Protein AF-A9BBZ0-F1 (afdb_monomer_lite)

Radius of gyration: 14.66 Å; chains: 1; bounding box: 43×33×37 Å

Sequence (119 aa):
MYIHQLSLTNQIIRSALKRFDSKTVTSSVLLLVNGDEDKADQLAEWFRKVAESCKRGEHMTSDIAMMRMWQIGNADIKGIDEDGEPIFVLTYSGSEIVKEVPKDKVFHALLLDKEAKSA

Secondary structure (DSSP, 8-state):
--HHHHHHHHHHHHHHHHTT-HHHHHHHHHHHTTT-HHHHHHHHHHHHHHHHHHHHT----HHHHHHHHHHHTSEEEEEE-SSS-EEEEE-HHHHHHHHHS-TTTHHHHHHS--SSS--

pLDDT: mean 87.78, std 12.14, range [34.5, 96.19]

Organism: Prochlorococcus marinus (strain MIT 9211) (NCBI:txid93059)

Structure (mmCIF, N/CA/C/O backbone):
data_AF-A9BBZ0-F1
#
_entry.id   AF-A9BBZ0-F1
#
loop_
_atom_site.group_PDB
_atom_site.id
_atom_site.type_symbol
_atom_site.label_atom_id
_atom_site.label_alt_id
_atom_site.label_comp_id
_atom_site.label_asym_id
_atom_site.label_entity_id
_atom_site.label_seq_id
_atom_site.pdbx_PDB_ins_code
_atom_site.Cartn_x
_atom_site.Cartn_y
_atom_site.Cartn_z
_atom_site.occupancy
_atom_site.B_iso_or_equiv
_atom_site.auth_seq_id
_atom_site.auth_comp_id
_atom_site.auth_asym_id
_atom_site.auth_atom_id
_atom_site.pdbx_PDB_model_num
ATOM 1 N N . MET A 1 1 ? -8.385 12.620 -3.418 1.00 59.25 1 MET A N 1
ATOM 2 C CA . MET A 1 1 ? -7.054 12.888 -2.829 1.00 59.25 1 MET A CA 1
ATOM 3 C C . MET A 1 1 ? -6.069 13.245 -3.939 1.00 59.25 1 MET A C 1
ATOM 5 O O . MET A 1 1 ? -6.029 12.534 -4.937 1.00 59.25 1 MET A O 1
ATOM 9 N N . TYR A 1 2 ? -5.325 14.349 -3.812 1.00 76.88 2 TYR A N 1
ATOM 10 C CA . TYR A 1 2 ? -4.279 14.720 -4.780 1.00 76.88 2 TYR A CA 1
ATOM 11 C C . TYR A 1 2 ? -3.084 13.751 -4.688 1.00 76.88 2 TYR A C 1
ATOM 13 O O . TYR A 1 2 ? -2.792 13.261 -3.600 1.00 76.88 2 TYR A O 1
ATOM 21 N N . ILE A 1 3 ? -2.363 13.497 -5.790 1.00 75.25 3 ILE A N 1
ATOM 22 C CA . ILE A 1 3 ? -1.230 12.538 -5.836 1.00 75.25 3 ILE A CA 1
ATOM 23 C C . ILE A 1 3 ? -0.175 12.831 -4.750 1.00 75.25 3 ILE A C 1
ATOM 25 O O . ILE A 1 3 ? 0.326 11.913 -4.107 1.00 75.25 3 ILE A O 1
ATOM 29 N N . HIS A 1 4 ? 0.112 14.105 -4.468 1.00 79.62 4 HIS A N 1
ATOM 30 C CA . HIS A 1 4 ? 1.036 14.480 -3.390 1.00 79.62 4 HIS A CA 1
ATOM 31 C C . HIS A 1 4 ? 0.519 14.126 -1.989 1.00 79.62 4 HIS A C 1
ATOM 33 O O . HIS A 1 4 ? 1.291 13.663 -1.154 1.00 79.62 4 HIS A O 1
ATOM 39 N N . GLN A 1 5 ? -0.780 14.304 -1.733 1.00 86.44 5 GLN A N 1
ATOM 40 C CA . GLN A 1 5 ? -1.391 13.908 -0.460 1.00 86.44 5 GLN A CA 1
ATOM 41 C C . GLN A 1 5 ? -1.399 12.386 -0.309 1.00 86.44 5 GLN A C 1
ATOM 43 O O . GLN A 1 5 ? -1.073 11.887 0.759 1.00 86.44 5 GLN A O 1
ATOM 48 N N . LEU A 1 6 ? -1.692 11.656 -1.390 1.00 91.38 6 LEU A N 1
ATOM 49 C CA . LEU A 1 6 ? -1.634 10.195 -1.425 1.00 91.38 6 LEU A CA 1
ATOM 50 C C . LEU A 1 6 ? -0.251 9.680 -1.014 1.00 91.38 6 LEU A C 1
ATOM 52 O O . LEU A 1 6 ? -0.147 8.823 -0.134 1.00 91.38 6 LEU A O 1
ATOM 56 N N . SER A 1 7 ? 0.800 10.223 -1.629 1.00 91.56 7 SER A N 1
ATOM 57 C CA . SER A 1 7 ? 2.164 9.769 -1.366 1.00 91.56 7 SER A CA 1
ATOM 58 C C . SER A 1 7 ? 2.623 10.110 0.049 1.00 91.56 7 SER A C 1
ATOM 60 O O . SER A 1 7 ? 3.232 9.278 0.725 1.00 91.56 7 SER A O 1
ATOM 62 N N . LEU A 1 8 ? 2.242 11.292 0.548 1.00 93.75 8 LEU A N 1
ATOM 63 C CA . LEU A 1 8 ? 2.505 11.688 1.929 1.00 93.75 8 LEU A CA 1
ATOM 64 C C . LEU A 1 8 ? 1.794 10.763 2.928 1.00 93.75 8 LEU A C 1
ATOM 66 O O . LEU A 1 8 ? 2.434 10.269 3.853 1.00 93.75 8 LEU A O 1
ATOM 70 N N . THR A 1 9 ? 0.504 10.476 2.730 1.00 94.62 9 THR A N 1
ATOM 71 C CA . THR A 1 9 ? -0.264 9.568 3.598 1.00 94.62 9 THR A CA 1
ATOM 72 C C . THR A 1 9 ? 0.364 8.176 3.628 1.00 94.62 9 THR A C 1
ATOM 74 O O . THR A 1 9 ? 0.617 7.632 4.702 1.00 94.62 9 THR A O 1
ATOM 77 N N . ASN A 1 10 ? 0.719 7.621 2.466 1.00 95.62 10 ASN A N 1
ATOM 78 C CA . ASN A 1 10 ? 1.416 6.338 2.384 1.00 95.62 10 ASN A CA 1
ATOM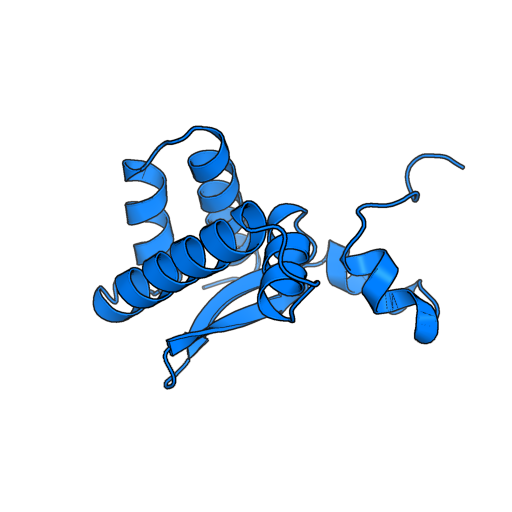 79 C C . ASN A 1 10 ? 2.775 6.372 3.102 1.00 95.62 10 ASN A C 1
ATOM 81 O O . ASN A 1 10 ? 3.115 5.444 3.836 1.00 95.62 10 ASN A O 1
ATOM 85 N N . GLN A 1 11 ? 3.548 7.452 2.956 1.00 94.81 11 GLN A N 1
ATOM 86 C CA . GLN A 1 11 ? 4.821 7.618 3.660 1.00 94.81 11 GLN A CA 1
ATOM 87 C C . GLN A 1 11 ? 4.647 7.667 5.183 1.00 94.81 11 GLN A C 1
ATOM 89 O O . GLN A 1 11 ? 5.465 7.084 5.906 1.00 94.81 11 GLN A O 1
ATOM 94 N N . ILE A 1 12 ? 3.597 8.331 5.670 1.00 95.88 12 ILE A N 1
ATOM 95 C CA . ILE A 1 12 ? 3.258 8.378 7.094 1.00 95.88 12 ILE A CA 1
ATOM 96 C C . ILE A 1 12 ? 2.932 6.969 7.593 1.00 95.88 12 ILE A C 1
ATOM 98 O O . ILE A 1 12 ? 3.541 6.537 8.571 1.00 95.88 12 ILE A O 1
ATOM 102 N N . ILE A 1 13 ? 2.076 6.220 6.885 1.00 94.69 13 ILE A N 1
ATOM 103 C CA . ILE A 1 13 ? 1.732 4.832 7.240 1.00 94.69 13 ILE A CA 1
ATOM 104 C C . ILE A 1 13 ? 3.001 3.973 7.315 1.00 94.69 13 ILE A C 1
ATOM 106 O O . ILE A 1 13 ? 3.258 3.335 8.336 1.00 94.69 13 ILE A O 1
ATOM 110 N N . ARG A 1 14 ? 3.853 4.008 6.280 1.00 93.75 14 ARG A N 1
ATOM 111 C CA . ARG A 1 14 ? 5.132 3.270 6.254 1.00 93.75 14 ARG A CA 1
ATOM 112 C C . ARG A 1 14 ? 6.025 3.616 7.443 1.00 93.75 14 ARG A C 1
ATOM 114 O O . ARG A 1 14 ? 6.630 2.732 8.048 1.00 93.75 14 ARG A O 1
ATOM 121 N N . SER A 1 15 ? 6.136 4.901 7.767 1.00 94.50 15 SER A N 1
ATOM 122 C CA . SER A 1 15 ? 6.984 5.375 8.864 1.00 94.50 15 SER A CA 1
ATOM 123 C C . SER A 1 15 ? 6.429 4.968 10.228 1.00 94.50 15 SER A C 1
ATOM 125 O O . SER A 1 15 ? 7.201 4.579 11.103 1.00 94.50 15 SER A O 1
ATOM 127 N N . ALA A 1 16 ? 5.107 5.016 10.397 1.00 93.44 16 ALA A N 1
ATOM 128 C CA . ALA A 1 16 ? 4.423 4.608 11.617 1.00 93.44 16 ALA A CA 1
ATOM 129 C C . ALA A 1 16 ? 4.543 3.095 11.855 1.00 93.44 16 ALA A C 1
ATOM 131 O O . ALA A 1 16 ? 4.895 2.685 12.960 1.00 93.44 16 ALA A O 1
ATOM 132 N N . LEU A 1 17 ? 4.385 2.272 10.810 1.00 89.38 17 LEU A N 1
ATOM 133 C CA . LEU A 1 17 ? 4.608 0.822 10.888 1.00 89.38 17 LEU A CA 1
ATOM 134 C C . LEU A 1 17 ? 6.032 0.481 11.345 1.00 89.38 17 LEU A C 1
ATOM 136 O O . LEU A 1 17 ? 6.204 -0.340 12.241 1.00 89.38 17 LEU A O 1
ATOM 140 N N . LYS A 1 18 ? 7.059 1.154 10.801 1.00 88.88 18 LYS A N 1
ATOM 141 C CA . LYS A 1 18 ? 8.464 0.965 11.226 1.00 88.88 18 LYS A CA 1
ATOM 142 C C . LYS A 1 18 ? 8.705 1.320 12.698 1.00 88.88 18 LYS A C 1
ATOM 144 O O . LYS A 1 18 ? 9.653 0.820 13.294 1.00 88.88 18 LYS A O 1
ATOM 149 N N . ARG A 1 19 ? 7.886 2.210 13.263 1.00 93.12 19 ARG A N 1
ATOM 150 C CA . ARG A 1 19 ? 7.973 2.679 14.654 1.00 93.12 19 ARG A CA 1
ATOM 151 C C . ARG A 1 19 ? 7.013 1.953 15.596 1.00 93.12 19 ARG A C 1
ATOM 153 O O . ARG A 1 19 ? 6.979 2.300 16.770 1.00 93.12 19 ARG A O 1
ATOM 160 N N . PHE A 1 20 ? 6.245 0.981 15.097 1.00 89.50 20 PHE A N 1
ATOM 161 C CA . PHE A 1 20 ? 5.169 0.321 15.842 1.00 89.50 20 PHE A CA 1
ATOM 162 C C . PHE A 1 20 ? 4.136 1.311 16.424 1.00 89.50 20 PHE A C 1
ATOM 164 O O . PHE A 1 20 ? 3.543 1.064 17.471 1.00 89.50 20 PHE A O 1
ATOM 171 N N . ASP A 1 21 ? 3.905 2.438 15.741 1.00 94.19 21 ASP A N 1
ATOM 172 C CA . ASP A 1 21 ? 2.934 3.461 16.145 1.00 94.19 21 ASP A CA 1
ATOM 173 C C . ASP A 1 21 ? 1.544 3.129 15.588 1.00 94.19 21 ASP A C 1
ATOM 175 O O . ASP A 1 21 ? 1.148 3.584 14.511 1.00 94.19 21 ASP A O 1
ATOM 179 N N . SER A 1 22 ? 0.800 2.309 16.330 1.00 90.38 22 SER A N 1
ATOM 180 C CA . SER A 1 22 ? -0.532 1.846 15.931 1.00 90.38 22 SER A CA 1
ATOM 181 C C . SER A 1 22 ? -1.534 2.986 15.751 1.00 90.38 22 SER A C 1
ATOM 183 O O . SER A 1 22 ? -2.337 2.945 14.823 1.00 90.38 22 SER A O 1
ATOM 185 N N . LYS A 1 23 ? -1.464 4.037 16.579 1.00 95.12 23 LYS A N 1
ATOM 186 C CA . LYS A 1 23 ? -2.402 5.164 16.518 1.00 95.12 23 LYS A CA 1
ATOM 187 C C . LYS A 1 23 ? -2.261 5.931 15.207 1.00 95.12 23 LYS A C 1
ATOM 189 O O . LYS A 1 23 ? -3.269 6.236 14.570 1.00 95.12 23 LYS A O 1
ATOM 194 N N . THR A 1 24 ? -1.026 6.230 14.802 1.00 95.31 24 THR A N 1
ATOM 195 C CA . THR A 1 24 ? -0.761 6.929 13.538 1.00 95.31 24 THR A CA 1
ATOM 196 C C . THR A 1 24 ? -1.087 6.050 12.332 1.00 95.31 24 THR A C 1
ATOM 198 O O . THR A 1 24 ? -1.575 6.565 11.326 1.00 95.31 24 THR A O 1
ATOM 201 N N . VAL A 1 25 ? -0.873 4.731 12.425 1.00 92.50 25 VAL A N 1
ATOM 202 C CA . VAL A 1 25 ? -1.306 3.787 11.381 1.00 92.50 25 VAL A CA 1
ATOM 203 C C . VAL A 1 25 ? -2.821 3.846 11.208 1.00 92.50 25 VAL A C 1
ATOM 205 O O . VAL A 1 25 ? -3.273 4.126 10.103 1.00 92.50 25 VAL A O 1
ATOM 208 N N . THR A 1 26 ? -3.599 3.656 12.277 1.00 93.25 26 THR A N 1
ATOM 209 C CA . THR A 1 26 ? -5.068 3.653 12.207 1.00 93.25 26 THR A CA 1
ATOM 210 C C . THR A 1 26 ? -5.614 4.964 11.648 1.00 93.25 26 THR A C 1
ATOM 212 O O . THR A 1 26 ? -6.420 4.945 10.720 1.00 93.25 26 THR A O 1
ATOM 215 N N . SER A 1 27 ? -5.147 6.113 12.149 1.00 95.00 27 SER A N 1
ATOM 216 C CA . SER A 1 27 ? -5.636 7.413 11.673 1.00 95.00 27 SER A CA 1
ATOM 217 C C . SER A 1 27 ? -5.276 7.679 10.209 1.00 95.00 27 SER A C 1
ATOM 219 O O . SER A 1 27 ? -6.099 8.193 9.455 1.00 95.00 27 SER A O 1
ATOM 221 N N . SER A 1 28 ? -4.072 7.297 9.779 1.00 94.31 28 SER A N 1
ATOM 222 C CA . SER A 1 28 ? -3.622 7.514 8.399 1.00 94.31 28 SER A CA 1
ATOM 223 C C . SER A 1 28 ? -4.273 6.542 7.415 1.00 94.31 28 SER A C 1
ATOM 225 O O . SER A 1 28 ? -4.560 6.930 6.286 1.00 94.31 28 SER A O 1
ATOM 227 N N . VAL A 1 29 ? -4.542 5.303 7.837 1.00 94.25 29 VAL A N 1
ATOM 228 C CA . VAL A 1 29 ? -5.297 4.320 7.049 1.00 94.25 29 VAL A CA 1
ATOM 229 C C . VAL A 1 29 ? -6.733 4.794 6.844 1.00 94.25 29 VAL A C 1
ATOM 231 O O . VAL A 1 29 ? -7.180 4.810 5.703 1.00 94.25 29 VAL A O 1
ATOM 234 N N . LEU A 1 30 ? -7.417 5.272 7.890 1.00 94.81 30 LEU A N 1
ATOM 235 C CA . LEU A 1 30 ? -8.761 5.847 7.748 1.00 94.81 30 LEU A CA 1
ATOM 236 C C . LEU A 1 30 ? -8.775 7.009 6.751 1.00 94.81 30 LEU A C 1
ATOM 238 O O . LEU A 1 30 ? -9.635 7.059 5.878 1.00 94.81 30 LEU A O 1
ATOM 242 N N . LEU A 1 31 ? -7.795 7.916 6.815 1.00 92.88 31 LEU A N 1
ATOM 243 C CA . LEU A 1 31 ? -7.671 8.997 5.829 1.00 92.88 31 LEU A CA 1
ATOM 244 C C . LEU A 1 31 ? -7.466 8.468 4.404 1.00 92.88 31 LEU A C 1
ATOM 246 O O . LEU A 1 31 ? -8.049 9.008 3.464 1.00 92.88 31 LEU A O 1
ATOM 250 N N . LEU A 1 32 ? -6.661 7.415 4.240 1.00 93.44 32 LEU A N 1
ATOM 251 C CA . LEU A 1 32 ? -6.394 6.792 2.945 1.00 93.44 32 LEU A CA 1
ATOM 252 C C . LEU A 1 32 ? -7.670 6.238 2.296 1.00 93.44 32 LEU A C 1
ATOM 254 O O . LEU A 1 32 ? -7.849 6.380 1.087 1.00 93.44 32 LEU A O 1
ATOM 258 N N . VAL A 1 33 ? -8.568 5.663 3.098 1.00 93.00 33 VAL A N 1
ATOM 259 C CA . VAL A 1 33 ? -9.856 5.111 2.646 1.00 93.00 33 VAL A CA 1
ATOM 260 C C . VAL A 1 33 ? -11.029 6.087 2.822 1.00 93.00 33 VAL A C 1
ATOM 262 O O . VAL A 1 33 ? -12.185 5.688 2.767 1.00 93.00 33 VAL A O 1
ATOM 265 N N . ASN A 1 34 ? -10.755 7.388 2.970 1.00 92.25 34 ASN A N 1
ATOM 266 C CA . ASN A 1 34 ? -11.754 8.462 3.103 1.00 92.25 34 ASN A CA 1
ATOM 267 C C . ASN A 1 34 ? -12.734 8.302 4.285 1.00 92.25 34 ASN A C 1
ATOM 269 O O . ASN A 1 34 ? -13.881 8.735 4.200 1.00 92.25 34 ASN A O 1
ATOM 273 N N . GLY A 1 35 ? -12.278 7.720 5.392 1.00 92.81 35 GLY A N 1
ATOM 274 C CA . GLY A 1 35 ? -13.059 7.533 6.617 1.00 92.81 35 GLY A CA 1
ATOM 275 C C . GLY A 1 35 ? -13.963 6.301 6.616 1.00 92.81 35 GLY A C 1
ATOM 276 O O . GLY A 1 35 ? -14.733 6.136 7.553 1.00 92.81 35 GLY A O 1
ATOM 277 N N . ASP A 1 36 ? -13.875 5.452 5.593 1.00 94.94 36 ASP A N 1
ATOM 278 C CA . ASP A 1 36 ? -14.582 4.173 5.525 1.00 94.94 36 ASP A CA 1
ATOM 279 C C . ASP A 1 36 ? -13.930 3.154 6.480 1.00 94.94 36 ASP A C 1
ATOM 281 O O . ASP A 1 36 ? -12.817 2.679 6.240 1.00 94.94 36 ASP A O 1
ATOM 285 N N . GLU A 1 37 ? -14.595 2.868 7.601 1.00 95.06 37 GLU A N 1
ATOM 286 C CA . GLU A 1 37 ? -14.075 1.970 8.640 1.00 95.06 37 GLU A CA 1
ATOM 287 C C . GLU A 1 37 ? -13.961 0.519 8.148 1.00 95.06 37 GLU A C 1
ATOM 289 O O . GLU A 1 37 ? -12.951 -0.133 8.419 1.00 95.06 37 GLU A O 1
ATOM 294 N N . ASP A 1 38 ? -14.915 0.046 7.340 1.00 95.25 38 ASP A N 1
ATOM 295 C CA . ASP A 1 38 ? -14.903 -1.318 6.801 1.00 95.25 38 ASP A CA 1
ATOM 296 C C . ASP A 1 38 ? -13.698 -1.520 5.872 1.00 95.25 38 ASP A C 1
ATOM 298 O O . ASP A 1 38 ? -12.959 -2.504 5.982 1.00 95.25 38 ASP A O 1
ATOM 302 N N . LYS A 1 39 ? -1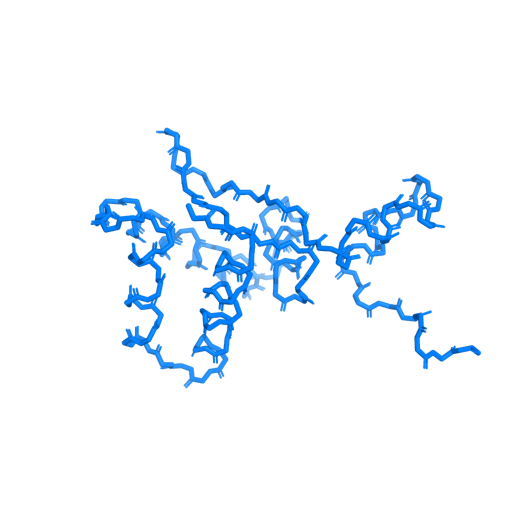3.426 -0.549 4.991 1.00 95.50 39 LYS A N 1
ATOM 303 C CA . LYS A 1 39 ? -12.238 -0.586 4.121 1.00 95.50 39 LYS A CA 1
ATOM 304 C C . LYS A 1 39 ? -10.934 -0.446 4.897 1.00 95.50 39 LYS A C 1
ATOM 306 O O . LYS A 1 39 ? -9.916 -1.015 4.496 1.00 95.50 39 LYS A O 1
ATOM 311 N N . ALA A 1 40 ? -10.931 0.312 5.991 1.00 94.50 40 ALA A N 1
ATOM 312 C CA . ALA A 1 40 ? -9.761 0.427 6.856 1.00 94.50 40 ALA A CA 1
ATOM 313 C C . ALA A 1 40 ? -9.432 -0.921 7.512 1.00 94.50 40 ALA A C 1
ATOM 315 O O . ALA A 1 40 ? -8.265 -1.326 7.526 1.00 94.50 40 ALA A O 1
ATOM 316 N N . ASP A 1 41 ? -10.452 -1.635 7.986 1.00 93.94 41 ASP A N 1
ATOM 317 C CA . ASP A 1 41 ? -10.312 -2.967 8.568 1.00 93.94 41 ASP A CA 1
ATOM 318 C C . ASP A 1 41 ? -9.869 -4.006 7.533 1.00 93.94 41 ASP A C 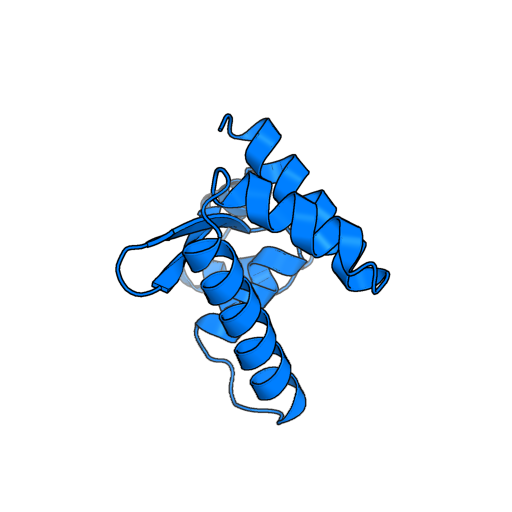1
ATOM 320 O O . ASP A 1 41 ? -8.963 -4.797 7.814 1.00 93.94 41 ASP A O 1
ATOM 324 N N . GLN A 1 42 ? -10.417 -3.960 6.314 1.00 95.12 42 GLN A N 1
ATOM 325 C CA . GLN A 1 42 ? -9.971 -4.801 5.196 1.00 95.12 42 GLN A CA 1
ATOM 326 C C . GLN A 1 42 ? -8.491 -4.575 4.867 1.00 95.12 42 GLN A C 1
ATOM 328 O O . GLN A 1 42 ? -7.719 -5.532 4.765 1.00 95.12 42 GLN A O 1
ATOM 333 N N . LEU A 1 43 ? -8.059 -3.313 4.769 1.00 93.88 43 LEU A N 1
ATOM 334 C CA . LEU A 1 43 ? -6.657 -2.993 4.511 1.00 93.88 43 LEU A CA 1
ATOM 335 C C . LEU A 1 43 ? -5.747 -3.453 5.661 1.00 93.88 43 LEU A C 1
ATOM 337 O O . LEU A 1 43 ? -4.656 -3.978 5.427 1.00 93.88 43 LEU A O 1
ATOM 341 N N . ALA A 1 44 ? -6.186 -3.282 6.910 1.00 91.62 44 ALA A N 1
ATOM 342 C CA . ALA A 1 44 ? -5.451 -3.752 8.079 1.00 91.62 44 ALA A CA 1
ATOM 343 C C . ALA A 1 44 ? -5.319 -5.283 8.099 1.00 91.62 44 ALA A C 1
ATOM 345 O O . ALA A 1 44 ? -4.260 -5.803 8.459 1.00 91.62 44 ALA A O 1
ATOM 346 N N . GLU A 1 45 ? -6.363 -6.006 7.698 1.00 92.62 45 GLU A N 1
ATOM 347 C CA . GLU A 1 45 ? -6.337 -7.461 7.559 1.00 92.62 45 GLU A CA 1
ATOM 348 C C . GLU A 1 45 ? -5.386 -7.905 6.442 1.00 92.62 45 GLU A C 1
ATOM 350 O O . GLU A 1 45 ? -4.581 -8.814 6.653 1.00 92.62 45 GLU A O 1
ATOM 355 N N . TRP A 1 46 ? -5.388 -7.225 5.292 1.00 92.38 46 TRP A N 1
ATOM 356 C CA . TRP A 1 46 ? -4.413 -7.482 4.230 1.00 92.38 46 TRP A CA 1
ATOM 357 C C . TRP A 1 46 ? -2.972 -7.300 4.733 1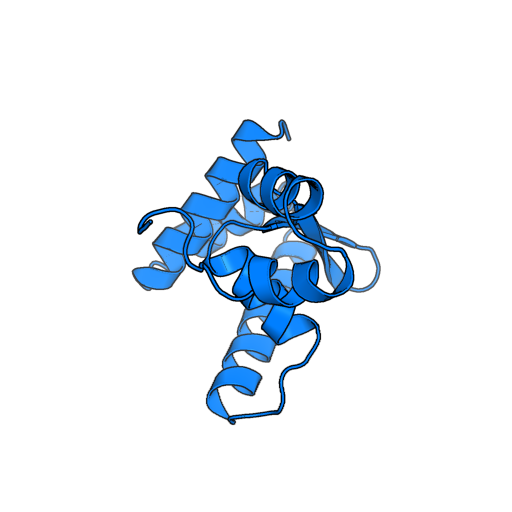.00 92.38 46 TRP A C 1
ATOM 359 O O . TRP A 1 46 ? -2.146 -8.199 4.567 1.00 92.38 46 TRP A O 1
ATOM 369 N N . PHE A 1 47 ? -2.671 -6.210 5.457 1.00 90.19 47 PHE A N 1
ATOM 370 C CA . PHE A 1 47 ? -1.347 -6.008 6.063 1.00 90.19 47 PHE A CA 1
ATOM 371 C C . PHE A 1 47 ? -0.927 -7.178 6.969 1.00 90.19 47 PHE A C 1
ATOM 373 O O . PHE A 1 47 ? 0.227 -7.613 6.909 1.00 90.19 47 PHE A O 1
ATOM 380 N N . ARG A 1 48 ? -1.846 -7.700 7.796 1.00 89.50 48 ARG A N 1
ATOM 381 C CA . ARG A 1 48 ? -1.582 -8.842 8.691 1.00 89.50 48 ARG A CA 1
ATOM 382 C C . ARG A 1 48 ? -1.301 -10.120 7.909 1.00 89.50 48 ARG A C 1
ATOM 384 O O . ARG A 1 48 ? -0.294 -10.771 8.186 1.00 89.50 48 ARG A O 1
ATOM 391 N N . LYS A 1 49 ? -2.142 -10.444 6.922 1.00 90.50 49 LYS A N 1
ATOM 392 C CA . LYS A 1 49 ? -1.989 -11.637 6.075 1.00 90.50 49 LYS A CA 1
ATOM 393 C C . LYS A 1 49 ? -0.636 -11.647 5.371 1.00 90.50 49 LYS A C 1
ATOM 395 O O . LYS A 1 49 ? 0.105 -12.620 5.478 1.00 90.50 49 LYS A O 1
ATOM 400 N N . VAL A 1 50 ? -0.262 -10.535 4.737 1.00 90.69 50 VAL A N 1
ATOM 401 C CA . VAL A 1 50 ? 1.028 -10.439 4.041 1.00 90.69 50 VAL A CA 1
ATOM 402 C C . VAL A 1 50 ? 2.206 -10.521 5.014 1.00 90.69 50 VAL A C 1
ATOM 404 O O . VAL A 1 50 ? 3.193 -11.200 4.730 1.00 90.69 50 VAL A O 1
ATOM 407 N N . ALA A 1 51 ? 2.119 -9.874 6.182 1.00 86.44 51 ALA A N 1
ATOM 408 C CA . ALA A 1 51 ? 3.157 -9.977 7.208 1.00 86.44 51 ALA A CA 1
ATOM 409 C C . ALA A 1 51 ? 3.339 -11.421 7.706 1.00 86.44 51 ALA A C 1
ATOM 411 O O . ALA A 1 51 ? 4.467 -11.858 7.953 1.00 86.44 51 ALA A O 1
ATOM 412 N N . GLU A 1 52 ? 2.247 -12.174 7.825 1.00 88.62 52 GLU A N 1
ATOM 413 C CA . GLU A 1 52 ? 2.284 -13.578 8.205 1.00 88.62 52 GLU A CA 1
ATOM 414 C C . GLU A 1 52 ? 2.905 -14.464 7.115 1.00 88.62 52 GLU A C 1
ATOM 416 O O . GLU A 1 52 ? 3.806 -15.246 7.431 1.00 88.62 52 GLU A O 1
ATOM 421 N N . SER A 1 53 ? 2.518 -14.297 5.846 1.00 88.88 53 SER A N 1
ATOM 422 C CA . SER A 1 53 ? 3.148 -14.998 4.715 1.00 88.88 53 SER A CA 1
ATOM 423 C C . SER A 1 53 ? 4.657 -14.741 4.650 1.00 88.88 53 SER A C 1
ATOM 425 O O . SER A 1 53 ? 5.447 -15.679 4.515 1.00 88.88 53 SER A O 1
ATOM 427 N N . CYS A 1 54 ? 5.085 -13.489 4.856 1.00 83.44 54 CYS A N 1
ATOM 428 C CA . CYS A 1 54 ? 6.503 -13.136 4.960 1.00 83.44 54 CYS A CA 1
ATOM 429 C C . CYS A 1 54 ? 7.205 -13.877 6.110 1.00 83.44 54 CYS A C 1
ATOM 431 O O . CYS A 1 54 ? 8.306 -14.396 5.931 1.00 83.44 54 CYS A O 1
ATOM 433 N N . LYS A 1 55 ? 6.579 -13.953 7.293 1.00 85.50 55 LYS A N 1
ATOM 434 C CA . LYS A 1 55 ? 7.143 -14.643 8.467 1.00 85.50 55 LYS A CA 1
ATOM 435 C C . LYS A 1 55 ? 7.286 -16.151 8.245 1.00 85.50 55 LYS A C 1
ATOM 437 O O . LYS A 1 55 ? 8.237 -16.747 8.746 1.00 85.50 55 LYS A O 1
ATOM 442 N N . ARG A 1 56 ? 6.350 -16.766 7.521 1.00 88.00 56 ARG A N 1
ATOM 443 C CA . ARG A 1 56 ? 6.363 -18.201 7.202 1.00 88.00 56 ARG A CA 1
ATOM 444 C C . ARG A 1 56 ? 7.393 -18.574 6.131 1.00 88.00 56 ARG A C 1
ATOM 446 O O . ARG A 1 56 ? 7.652 -19.759 5.947 1.00 88.00 56 ARG A O 1
ATOM 453 N N . GLY A 1 57 ? 7.996 -17.591 5.459 1.00 79.56 57 GLY A N 1
ATOM 454 C CA . GLY A 1 57 ? 8.961 -17.833 4.386 1.00 79.56 57 GLY A CA 1
ATOM 455 C C . GLY A 1 57 ? 8.315 -18.420 3.131 1.00 79.56 57 GLY A C 1
ATOM 456 O O . GLY A 1 57 ? 8.947 -19.210 2.433 1.00 79.56 57 GLY A O 1
ATOM 457 N N . GLU A 1 58 ? 7.052 -18.073 2.866 1.00 83.44 58 GLU A N 1
ATOM 458 C CA . GLU A 1 58 ? 6.347 -18.495 1.654 1.00 83.44 58 GLU A CA 1
ATOM 459 C C . 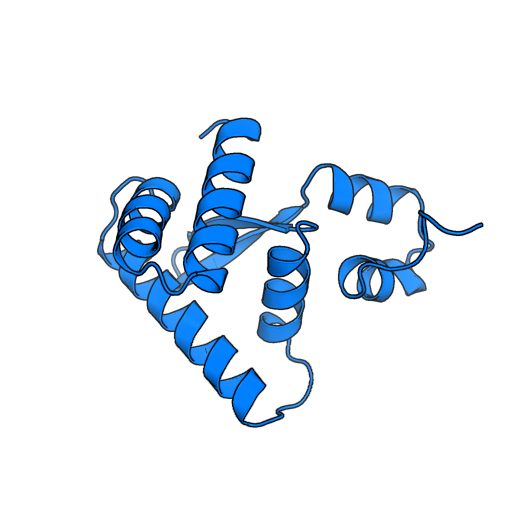GLU A 1 58 ? 7.042 -17.953 0.389 1.00 83.44 58 GLU A C 1
ATOM 461 O O . GLU A 1 58 ? 7.763 -16.950 0.421 1.00 83.44 58 GLU A O 1
ATOM 466 N N . HIS A 1 59 ? 6.839 -18.628 -0.748 1.00 84.75 59 HIS A N 1
ATOM 467 C CA . HIS A 1 59 ? 7.329 -18.143 -2.040 1.00 84.75 59 HIS A CA 1
ATOM 468 C C . HIS A 1 59 ? 6.771 -16.747 -2.354 1.00 84.75 59 HIS A C 1
ATOM 470 O O . HIS A 1 59 ? 5.679 -16.393 -1.919 1.00 84.75 59 HIS A O 1
ATOM 476 N N . MET A 1 60 ? 7.514 -15.963 -3.144 1.00 83.06 60 MET A N 1
ATOM 477 C CA . MET A 1 60 ? 7.112 -14.617 -3.563 1.00 83.06 60 MET A CA 1
ATOM 478 C C . MET A 1 60 ? 5.751 -14.650 -4.280 1.00 83.06 60 MET A C 1
ATOM 480 O O . MET A 1 60 ? 5.672 -15.048 -5.442 1.00 83.06 60 MET A O 1
ATOM 484 N N . THR A 1 61 ? 4.696 -14.219 -3.588 1.00 88.94 61 THR A N 1
ATOM 485 C CA . THR A 1 61 ? 3.360 -14.001 -4.156 1.00 88.94 61 THR A CA 1
ATOM 486 C C . THR A 1 61 ? 3.232 -12.576 -4.694 1.00 88.94 61 THR A C 1
ATOM 488 O O . THR A 1 61 ? 4.060 -11.709 -4.395 1.00 88.94 61 THR A O 1
ATOM 491 N N . SER A 1 62 ? 2.173 -12.310 -5.464 1.00 88.12 62 SER A N 1
ATOM 492 C CA . SER A 1 62 ? 1.842 -10.952 -5.914 1.00 88.12 62 SER A CA 1
ATOM 493 C C . SER A 1 62 ? 1.705 -9.985 -4.738 1.00 88.12 62 SER A C 1
ATOM 495 O O . SER A 1 62 ? 2.277 -8.903 -4.781 1.00 88.12 62 SER A O 1
ATOM 497 N N . ASP A 1 63 ? 1.049 -10.386 -3.648 1.00 90.56 63 ASP A N 1
ATOM 498 C CA . ASP A 1 63 ? 0.897 -9.540 -2.461 1.00 90.56 63 ASP A CA 1
ATOM 499 C C . ASP A 1 63 ? 2.232 -9.194 -1.797 1.00 90.56 63 ASP A C 1
ATOM 501 O O . ASP A 1 63 ? 2.475 -8.037 -1.450 1.00 90.56 63 ASP A O 1
ATOM 505 N N . ILE A 1 64 ? 3.129 -10.177 -1.651 1.00 90.50 64 ILE A N 1
ATOM 506 C CA . ILE A 1 64 ? 4.467 -9.947 -1.088 1.00 90.50 64 ILE A CA 1
ATOM 507 C C . ILE A 1 64 ? 5.253 -8.991 -1.996 1.00 90.50 64 ILE A C 1
ATOM 509 O O . ILE A 1 64 ? 5.911 -8.068 -1.508 1.00 90.50 64 ILE A O 1
ATOM 513 N N . ALA A 1 65 ? 5.151 -9.168 -3.315 1.00 91.50 65 ALA A N 1
ATOM 514 C CA . ALA A 1 65 ? 5.774 -8.287 -4.290 1.00 91.50 65 ALA A CA 1
ATOM 515 C C . ALA A 1 65 ? 5.229 -6.848 -4.197 1.00 91.50 65 ALA A C 1
ATOM 517 O O . ALA A 1 65 ? 6.008 -5.902 -4.072 1.00 91.50 65 ALA A O 1
ATOM 518 N N . MET A 1 66 ? 3.908 -6.667 -4.182 1.00 92.81 66 MET A N 1
ATOM 519 C CA . MET A 1 66 ? 3.275 -5.346 -4.099 1.00 92.81 66 MET A CA 1
ATOM 520 C C . MET A 1 66 ? 3.566 -4.657 -2.763 1.00 92.81 66 MET A C 1
ATOM 522 O O . MET A 1 66 ? 3.936 -3.481 -2.742 1.00 92.81 66 MET A O 1
ATOM 526 N N . MET A 1 67 ? 3.514 -5.399 -1.653 1.00 91.56 67 MET A N 1
ATOM 527 C CA . MET A 1 67 ? 3.951 -4.921 -0.340 1.00 91.56 67 MET A CA 1
ATOM 528 C C . MET A 1 67 ? 5.397 -4.436 -0.384 1.00 91.56 67 MET A C 1
ATOM 530 O O . MET A 1 67 ? 5.712 -3.375 0.155 1.00 91.56 67 MET A O 1
ATOM 534 N N . ARG A 1 68 ? 6.289 -5.182 -1.045 1.00 90.88 68 ARG A N 1
ATOM 535 C CA . ARG A 1 68 ? 7.693 -4.795 -1.164 1.00 90.88 68 ARG A CA 1
ATOM 536 C C . ARG A 1 68 ? 7.858 -3.504 -1.961 1.00 90.88 68 ARG A C 1
ATOM 538 O O . ARG A 1 68 ? 8.532 -2.601 -1.467 1.00 90.88 68 ARG A O 1
ATOM 545 N N . MET A 1 69 ? 7.228 -3.392 -3.134 1.00 93.19 69 MET A N 1
ATOM 546 C CA . MET A 1 69 ? 7.249 -2.167 -3.951 1.00 93.19 69 MET A CA 1
ATOM 547 C C . MET A 1 69 ? 6.710 -0.966 -3.169 1.00 93.19 69 MET A C 1
ATOM 549 O O . MET A 1 69 ? 7.275 0.128 -3.223 1.00 93.19 69 MET A O 1
ATOM 553 N N . TRP A 1 70 ? 5.643 -1.177 -2.399 1.00 94.12 70 TRP A N 1
ATOM 554 C CA . TRP A 1 70 ? 5.065 -0.152 -1.545 1.00 94.12 70 TRP A CA 1
ATOM 555 C C . TRP A 1 70 ? 6.015 0.285 -0.431 1.00 94.12 70 TRP A C 1
ATOM 557 O O . TRP A 1 70 ? 6.239 1.482 -0.247 1.00 94.12 70 TRP A O 1
ATOM 567 N N . GLN A 1 71 ? 6.624 -0.665 0.285 1.00 91.00 71 GLN A N 1
ATOM 568 C CA . GLN A 1 71 ? 7.547 -0.395 1.391 1.00 91.00 71 GLN A CA 1
ATOM 569 C C . GLN A 1 71 ? 8.762 0.441 0.976 1.00 91.00 71 GLN A C 1
ATOM 571 O O . GLN A 1 71 ? 9.229 1.260 1.774 1.00 91.00 71 GLN A O 1
ATOM 576 N N . ILE A 1 72 ? 9.271 0.235 -0.242 1.00 90.56 72 ILE A N 1
ATOM 577 C CA . ILE A 1 72 ? 10.409 0.991 -0.789 1.00 90.56 72 ILE A CA 1
ATOM 578 C C . ILE A 1 72 ? 9.987 2.273 -1.524 1.00 90.56 72 ILE A C 1
ATOM 580 O O . ILE A 1 72 ? 10.841 3.061 -1.909 1.00 90.56 72 ILE A O 1
ATOM 584 N N . GLY A 1 73 ? 8.681 2.530 -1.662 1.00 91.50 73 GLY A N 1
ATOM 585 C CA . GLY A 1 73 ? 8.154 3.771 -2.239 1.00 91.50 73 GLY A CA 1
ATOM 586 C C . GLY A 1 73 ? 8.063 3.788 -3.766 1.00 91.50 73 GLY A C 1
ATOM 587 O O . GLY A 1 73 ? 7.916 4.861 -4.348 1.00 91.50 73 GLY A O 1
ATOM 588 N N . ASN A 1 74 ? 8.113 2.626 -4.419 1.00 93.75 74 ASN A N 1
ATOM 589 C CA . ASN A 1 74 ? 7.867 2.496 -5.861 1.00 93.75 74 ASN A CA 1
ATOM 590 C C . ASN A 1 74 ? 6.368 2.413 -6.190 1.00 93.75 74 ASN A C 1
ATOM 592 O O . ASN A 1 74 ? 5.958 2.736 -7.305 1.00 93.75 74 ASN A O 1
ATOM 596 N N . ALA A 1 75 ? 5.546 2.044 -5.206 1.00 94.81 75 ALA A N 1
ATOM 597 C CA . ALA A 1 75 ? 4.093 2.069 -5.294 1.00 94.81 75 ALA A CA 1
ATOM 598 C C . ALA A 1 75 ? 3.465 2.744 -4.064 1.00 94.81 75 ALA A C 1
ATOM 600 O O . ALA A 1 75 ? 4.017 2.710 -2.964 1.00 94.81 75 ALA A O 1
ATOM 601 N N . ASP A 1 76 ? 2.285 3.322 -4.251 1.00 96.19 76 ASP A N 1
ATOM 602 C CA . ASP A 1 76 ? 1.413 3.817 -3.189 1.00 96.19 76 ASP A CA 1
ATOM 603 C C . ASP A 1 76 ? 0.067 3.082 -3.247 1.00 96.19 76 ASP A C 1
ATOM 605 O O . ASP A 1 76 ? -0.423 2.740 -4.325 1.00 96.19 76 ASP A O 1
ATOM 609 N N . ILE A 1 77 ? -0.542 2.844 -2.085 1.00 95.56 77 ILE A N 1
ATOM 610 C CA . ILE A 1 77 ? -1.894 2.289 -1.979 1.00 95.56 77 ILE A CA 1
ATOM 611 C C . ILE A 1 77 ? -2.869 3.451 -2.081 1.00 95.56 77 ILE A C 1
ATOM 613 O O . ILE A 1 77 ? -2.820 4.368 -1.264 1.00 95.56 77 ILE A O 1
ATOM 617 N N . LYS A 1 78 ? -3.746 3.419 -3.082 1.00 92.69 78 LYS A N 1
ATOM 618 C CA . LYS A 1 78 ? -4.757 4.450 -3.345 1.00 92.69 78 LYS A CA 1
ATOM 619 C C . LYS A 1 78 ? -6.043 4.240 -2.542 1.00 92.69 78 LYS A C 1
ATOM 621 O O . LYS A 1 78 ? -6.754 5.210 -2.295 1.00 92.69 78 LYS A O 1
ATOM 626 N N . GLY A 1 79 ? -6.345 2.999 -2.178 1.00 91.69 79 GLY A N 1
ATOM 627 C CA . GLY A 1 79 ? -7.559 2.610 -1.468 1.00 91.69 79 GLY A CA 1
ATOM 628 C C . GLY A 1 79 ? -7.796 1.105 -1.566 1.00 91.69 79 GLY A C 1
ATOM 629 O O . GLY A 1 79 ? -6.871 0.366 -1.897 1.00 91.69 79 GLY A O 1
ATOM 630 N N . ILE A 1 80 ? -9.035 0.695 -1.308 1.00 94.25 80 ILE A N 1
ATOM 631 C CA . ILE A 1 80 ? -9.524 -0.684 -1.419 1.00 94.25 80 ILE A CA 1
ATOM 632 C C . ILE A 1 80 ? -10.661 -0.731 -2.449 1.00 94.25 80 ILE A C 1
ATOM 634 O O . ILE A 1 80 ? -11.513 0.177 -2.461 1.00 94.25 80 ILE A O 1
ATOM 638 N N . ASP A 1 81 ? -10.644 -1.738 -3.322 1.00 92.00 81 ASP A N 1
ATOM 639 C CA . ASP A 1 81 ? -11.705 -1.983 -4.304 1.00 92.00 81 ASP A CA 1
ATOM 640 C C . ASP A 1 81 ? -12.959 -2.625 -3.678 1.00 92.00 81 ASP A C 1
ATOM 642 O O . ASP A 1 81 ? -13.163 -2.563 -2.466 1.00 92.00 81 ASP A O 1
ATOM 646 N N . GLU A 1 82 ? -13.876 -3.115 -4.512 1.00 88.50 82 GLU A N 1
ATOM 647 C CA . GLU A 1 82 ? -15.139 -3.718 -4.062 1.00 88.50 82 GLU A CA 1
ATOM 648 C C . GLU A 1 82 ? -14.951 -5.141 -3.514 1.00 88.50 82 GLU A C 1
ATOM 650 O O . GLU A 1 82 ? -15.740 -5.574 -2.675 1.00 88.50 82 GLU A O 1
ATOM 655 N N . ASP A 1 83 ? -13.887 -5.831 -3.931 1.00 87.00 83 ASP A N 1
ATOM 656 C CA . ASP A 1 83 ? -13.562 -7.200 -3.521 1.00 87.00 83 ASP A CA 1
ATOM 657 C C . ASP A 1 83 ? -12.701 -7.238 -2.243 1.00 87.00 83 ASP A C 1
ATOM 659 O O . ASP A 1 83 ? -12.439 -8.303 -1.677 1.00 87.00 83 ASP A O 1
ATOM 663 N N . GLY A 1 84 ? -12.300 -6.068 -1.738 1.00 84.31 84 GLY A N 1
ATOM 664 C CA . GLY A 1 84 ? -11.480 -5.936 -0.537 1.00 84.31 84 GLY A CA 1
ATOM 665 C C . GLY A 1 84 ? -9.977 -5.978 -0.819 1.00 84.31 84 GLY A C 1
ATOM 666 O O . GLY A 1 84 ? -9.187 -6.132 0.117 1.00 84.31 84 GLY A O 1
ATOM 667 N N . GLU A 1 85 ? -9.563 -5.830 -2.080 1.00 90.25 85 GLU A N 1
ATOM 668 C CA . GLU A 1 85 ? -8.159 -5.838 -2.477 1.00 90.25 85 GLU A CA 1
ATOM 669 C C . GLU A 1 85 ? -7.569 -4.414 -2.516 1.00 90.25 85 GLU A C 1
ATOM 671 O O . GLU A 1 85 ? -8.227 -3.450 -2.937 1.00 90.25 85 GLU A O 1
ATOM 676 N N . PRO A 1 86 ? -6.311 -4.220 -2.072 1.00 94.25 86 PRO A N 1
ATOM 677 C CA . PRO A 1 86 ? -5.672 -2.916 -2.163 1.00 94.25 86 PRO A CA 1
ATOM 678 C C . PRO A 1 86 ? -5.364 -2.515 -3.605 1.00 94.25 86 PRO A C 1
ATOM 680 O O . PRO A 1 86 ? -4.687 -3.220 -4.353 1.00 94.25 86 PRO A O 1
ATOM 683 N N . ILE A 1 87 ? -5.760 -1.296 -3.965 1.00 94.19 87 ILE A N 1
ATOM 684 C CA . ILE A 1 87 ? -5.453 -0.704 -5.265 1.00 94.19 87 ILE A CA 1
ATOM 685 C C . ILE A 1 87 ? -4.098 -0.005 -5.182 1.00 94.19 87 ILE A C 1
ATOM 687 O O . ILE A 1 87 ? -3.954 1.011 -4.494 1.00 94.19 87 ILE A O 1
ATOM 691 N N . PHE A 1 88 ? -3.123 -0.489 -5.943 1.00 94.44 88 PHE A N 1
ATOM 692 C CA . PHE A 1 88 ? -1.799 0.120 -6.036 1.00 94.44 88 PHE A CA 1
ATOM 693 C C . PHE A 1 88 ? -1.665 1.031 -7.252 1.00 94.44 88 PHE A C 1
ATOM 695 O O . PHE A 1 88 ? -2.185 0.757 -8.333 1.00 94.44 88 PHE A O 1
ATOM 702 N N . VAL A 1 89 ? -0.901 2.104 -7.084 1.00 94.62 89 VAL A N 1
ATOM 703 C CA . VAL A 1 89 ? -0.475 2.987 -8.171 1.00 94.62 89 VAL A CA 1
ATOM 704 C C . VAL A 1 89 ? 1.026 3.213 -8.090 1.00 94.62 89 VAL A C 1
ATOM 706 O O . VAL A 1 89 ? 1.591 3.269 -6.999 1.00 94.62 89 VAL A O 1
ATOM 709 N N . LEU A 1 90 ? 1.684 3.356 -9.240 1.00 92.88 90 LEU A N 1
ATOM 710 C CA . LEU A 1 90 ? 3.102 3.705 -9.267 1.00 92.88 90 LEU A CA 1
ATOM 711 C C . LEU A 1 90 ? 3.307 5.121 -8.730 1.00 92.88 90 LEU A C 1
ATOM 713 O O . LEU A 1 90 ? 2.550 6.043 -9.044 1.00 92.88 90 LEU A O 1
ATOM 717 N N . THR A 1 91 ? 4.369 5.297 -7.951 1.00 93.12 91 THR A N 1
ATOM 718 C CA . THR A 1 91 ? 4.849 6.634 -7.597 1.00 93.12 91 THR A CA 1
ATOM 719 C C . THR A 1 91 ? 5.557 7.271 -8.794 1.00 93.12 91 THR A C 1
ATOM 721 O O . THR A 1 91 ? 5.774 6.626 -9.825 1.00 93.12 91 THR A O 1
ATOM 724 N N . TYR A 1 92 ? 5.956 8.541 -8.666 1.00 90.50 92 TYR A N 1
ATOM 725 C CA . TYR A 1 92 ? 6.853 9.160 -9.646 1.00 90.50 92 TYR A CA 1
ATOM 726 C C . TYR A 1 92 ? 8.117 8.306 -9.837 1.00 90.50 92 TYR A C 1
ATOM 728 O O . TYR A 1 92 ? 8.421 7.914 -10.957 1.00 90.50 92 TYR A O 1
ATOM 736 N N . SER A 1 93 ? 8.779 7.923 -8.739 1.00 88.25 93 SER A N 1
ATOM 737 C CA . SER A 1 93 ? 9.982 7.082 -8.770 1.00 88.25 93 SER A CA 1
ATOM 738 C C . SER A 1 93 ? 9.736 5.731 -9.445 1.00 88.25 93 SER A C 1
ATOM 740 O O . SER A 1 93 ? 10.503 5.334 -10.316 1.00 88.25 93 SER A O 1
ATOM 742 N N . GLY A 1 94 ? 8.634 5.050 -9.108 1.00 91.62 94 GLY A N 1
ATOM 743 C CA . GLY A 1 94 ? 8.266 3.793 -9.766 1.00 91.62 94 GLY A CA 1
ATOM 744 C C . GLY A 1 94 ? 8.003 3.965 -11.264 1.00 91.62 94 GLY A C 1
ATOM 745 O O . GLY A 1 94 ? 8.368 3.108 -12.065 1.00 91.62 94 GLY A O 1
ATOM 746 N N . SER A 1 95 ? 7.418 5.095 -11.662 1.00 92.19 95 SER A N 1
ATOM 747 C CA . SER A 1 95 ? 7.151 5.403 -13.070 1.00 92.19 95 SER A CA 1
ATOM 748 C C . SER A 1 95 ? 8.431 5.662 -13.864 1.00 92.19 95 SER A C 1
ATOM 750 O O . SER A 1 95 ? 8.518 5.231 -15.012 1.00 92.19 95 SER A O 1
ATOM 752 N N . GLU A 1 96 ? 9.427 6.327 -13.275 1.00 92.19 96 GLU A N 1
ATOM 753 C CA . GLU A 1 96 ? 10.726 6.546 -13.928 1.00 92.19 96 GLU A CA 1
ATOM 754 C C . GLU A 1 96 ? 11.462 5.219 -14.159 1.00 92.19 96 GLU A C 1
ATOM 756 O O . GLU A 1 96 ? 11.929 4.970 -15.269 1.00 92.19 96 GLU A O 1
ATOM 761 N N . ILE A 1 97 ? 11.436 4.298 -13.186 1.00 89.56 97 ILE A N 1
ATOM 762 C CA . ILE A 1 97 ? 11.991 2.940 -13.348 1.00 89.56 97 ILE A CA 1
ATOM 763 C C . ILE A 1 97 ? 11.370 2.235 -14.561 1.00 89.56 97 ILE A C 1
ATOM 765 O O . ILE A 1 97 ? 12.082 1.656 -15.379 1.00 89.56 97 ILE A O 1
ATOM 769 N N . VAL A 1 98 ? 10.045 2.296 -14.714 1.00 90.19 98 VAL A N 1
ATOM 770 C CA . VAL A 1 98 ? 9.347 1.659 -15.845 1.00 90.19 98 VAL A CA 1
ATOM 771 C C . VAL A 1 98 ? 9.761 2.255 -17.196 1.00 90.19 98 VAL A C 1
ATOM 773 O O . VAL A 1 98 ? 9.766 1.537 -18.196 1.00 90.19 98 VAL A O 1
ATOM 776 N N . LYS A 1 99 ? 10.099 3.548 -17.251 1.00 89.25 99 LYS A N 1
ATOM 777 C CA . LYS A 1 99 ? 10.527 4.215 -18.492 1.00 89.25 99 LYS A CA 1
ATOM 778 C C . LYS A 1 99 ? 11.965 3.881 -18.876 1.00 89.25 99 LYS A C 1
ATOM 780 O O . LYS A 1 99 ? 12.260 3.780 -20.064 1.00 89.25 99 LYS A O 1
ATOM 785 N N . GLU A 1 100 ? 12.847 3.752 -17.892 1.00 89.31 100 GLU A N 1
ATOM 786 C CA . GLU A 1 100 ? 14.293 3.638 -18.110 1.00 89.31 100 GLU A CA 1
ATOM 787 C C . GLU A 1 100 ? 14.780 2.186 -18.206 1.00 89.31 100 GLU A C 1
ATOM 789 O O . GLU A 1 100 ? 15.809 1.910 -18.826 1.00 89.31 100 GLU A O 1
ATOM 794 N N . VAL A 1 101 ? 14.046 1.239 -17.615 1.00 87.56 101 VAL A N 1
ATOM 795 C CA . VAL A 1 101 ? 14.474 -0.160 -17.513 1.00 87.56 101 VAL A CA 1
ATOM 796 C C . VAL A 1 101 ? 13.886 -1.014 -18.649 1.00 87.56 101 VAL A C 1
ATOM 798 O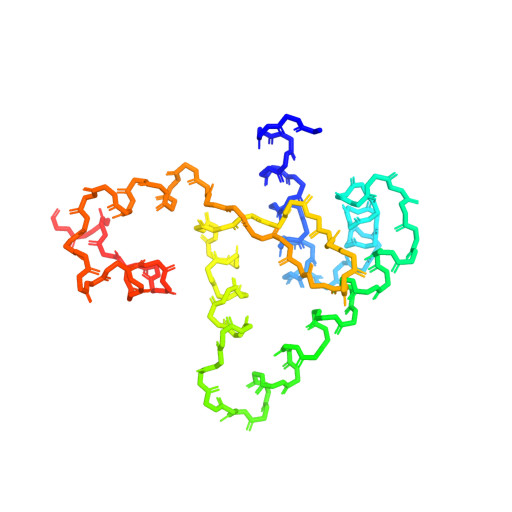 O . VAL A 1 101 ? 12.700 -0.900 -18.968 1.00 87.56 101 VAL A O 1
ATOM 801 N N . PRO A 1 102 ? 14.672 -1.936 -19.246 1.00 88.44 102 PRO A N 1
ATOM 802 C CA . PRO A 1 102 ? 14.160 -2.924 -20.194 1.00 88.44 102 PRO A CA 1
ATOM 803 C C . PRO A 1 102 ? 12.968 -3.711 -19.636 1.00 88.44 102 PRO A C 1
ATOM 805 O O . PRO A 1 102 ? 12.985 -4.132 -18.479 1.00 88.44 102 PRO A O 1
ATOM 808 N N . LYS A 1 103 ? 11.943 -3.945 -20.467 1.00 87.69 103 LYS A N 1
ATOM 809 C CA . LYS A 1 103 ? 10.660 -4.554 -20.057 1.00 87.69 103 LYS A CA 1
ATOM 810 C C . LYS A 1 103 ? 10.812 -5.867 -19.281 1.00 87.69 103 LYS A C 1
ATOM 812 O O . LYS A 1 103 ? 10.073 -6.100 -18.332 1.00 87.69 103 LYS A O 1
ATOM 817 N N . ASP A 1 104 ? 11.774 -6.699 -19.663 1.00 89.81 104 ASP A N 1
ATOM 818 C CA . ASP A 1 104 ? 12.087 -7.987 -19.035 1.00 89.81 104 ASP A CA 1
ATOM 819 C C . ASP A 1 104 ? 12.682 -7.857 -17.620 1.00 89.81 104 ASP A C 1
ATOM 821 O O . ASP A 1 104 ? 12.652 -8.812 -16.847 1.00 89.81 104 ASP A O 1
ATOM 825 N N . LYS A 1 105 ? 13.179 -6.670 -17.251 1.00 87.50 105 LYS A N 1
ATOM 826 C CA . LYS A 1 105 ? 13.806 -6.379 -15.952 1.00 87.50 105 LYS A CA 1
ATOM 827 C C . LYS A 1 105 ? 12.983 -5.452 -15.057 1.00 87.50 105 LYS A C 1
ATOM 829 O O . LYS A 1 105 ? 13.332 -5.296 -13.887 1.00 87.50 105 LYS A O 1
ATOM 834 N N . VAL A 1 106 ? 11.890 -4.873 -15.561 1.00 87.50 106 VAL A N 1
ATOM 835 C CA . VAL A 1 106 ? 11.067 -3.882 -14.839 1.00 87.50 106 VAL A CA 1
ATOM 836 C C . VAL A 1 106 ? 10.614 -4.400 -13.477 1.00 87.50 106 VAL A C 1
ATOM 838 O O . VAL A 1 106 ? 10.792 -3.719 -12.474 1.00 87.50 106 VAL A O 1
ATOM 841 N N . PHE A 1 107 ? 10.075 -5.618 -13.410 1.00 86.62 107 PHE A N 1
ATOM 842 C CA . PHE A 1 107 ? 9.559 -6.163 -12.151 1.00 86.62 107 PHE A CA 1
ATOM 843 C C . PHE A 1 107 ? 10.662 -6.336 -11.098 1.00 86.62 107 PHE A C 1
ATOM 845 O O . PHE A 1 107 ? 10.473 -6.013 -9.929 1.00 86.62 107 PHE A O 1
ATOM 852 N N . HIS A 1 108 ? 11.846 -6.777 -11.525 1.00 87.12 108 HIS A N 1
ATOM 853 C CA . HIS A 1 108 ? 13.007 -6.899 -10.649 1.00 87.12 108 HIS A CA 1
ATOM 854 C C . HIS A 1 108 ? 13.476 -5.530 -10.136 1.00 87.12 108 HIS A C 1
ATOM 856 O O . HIS A 1 108 ? 13.714 -5.384 -8.939 1.00 87.12 108 HIS A O 1
ATOM 862 N N . ALA A 1 109 ? 13.547 -4.527 -11.017 1.00 87.06 109 ALA A N 1
ATOM 863 C CA . ALA A 1 109 ? 13.933 -3.161 -10.664 1.00 87.06 109 ALA A CA 1
ATOM 864 C C . ALA A 1 109 ? 12.904 -2.459 -9.759 1.00 87.06 109 ALA A C 1
ATOM 866 O O . ALA A 1 109 ? 13.268 -1.663 -8.901 1.00 87.06 109 ALA A O 1
ATOM 867 N N . LEU A 1 110 ? 11.615 -2.773 -9.909 1.00 89.38 110 LEU A N 1
ATOM 868 C CA . LEU A 1 110 ? 10.567 -2.250 -9.034 1.00 89.38 110 LEU A CA 1
ATOM 869 C C . LEU A 1 110 ? 10.575 -2.891 -7.643 1.00 89.38 110 LEU A C 1
ATOM 871 O O . LEU A 1 110 ? 10.119 -2.244 -6.706 1.00 89.38 110 LEU A O 1
ATOM 875 N N . LEU A 1 111 ? 11.051 -4.134 -7.496 1.00 87.88 111 LEU A N 1
ATOM 876 C CA . LEU A 1 111 ? 11.061 -4.879 -6.226 1.00 87.88 111 LEU A CA 1
ATOM 877 C C . LEU A 1 111 ? 12.324 -4.693 -5.400 1.00 87.88 111 LEU A C 1
ATOM 879 O O . LEU A 1 111 ? 12.298 -4.697 -4.163 1.00 87.88 111 LEU A O 1
ATOM 883 N N . LEU A 1 112 ? 13.447 -4.622 -6.096 1.00 82.25 112 LEU A N 1
ATOM 884 C CA . LEU A 1 112 ? 14.732 -4.388 -5.492 1.00 82.25 112 LEU A CA 1
ATOM 885 C C . LEU A 1 112 ? 15.025 -2.922 -5.721 1.00 82.25 112 LEU A C 1
ATOM 887 O O . LEU A 1 112 ? 15.278 -2.509 -6.844 1.00 82.25 112 LEU A O 1
ATOM 891 N N . ASP A 1 113 ? 14.966 -2.151 -4.641 1.00 63.69 113 ASP A N 1
ATOM 892 C CA . ASP A 1 113 ? 15.579 -0.831 -4.578 1.00 63.69 113 ASP A CA 1
ATOM 893 C C . ASP A 1 113 ? 17.067 -1.015 -4.920 1.00 63.69 113 ASP A C 1
ATOM 895 O O . ASP A 1 113 ? 17.871 -1.403 -4.069 1.00 63.69 113 ASP A O 1
ATOM 899 N N . LYS A 1 114 ? 17.411 -0.926 -6.206 1.00 53.34 114 LYS A N 1
ATOM 900 C CA . LYS A 1 114 ? 18.733 -1.270 -6.719 1.00 53.34 114 LYS A CA 1
ATOM 901 C C . LYS A 1 114 ? 19.281 -0.128 -7.560 1.00 53.34 114 LYS A C 1
ATOM 903 O O . LYS A 1 114 ? 18.711 0.264 -8.570 1.00 53.34 114 LYS A O 1
ATOM 908 N N . GLU A 1 115 ? 20.470 0.307 -7.150 1.00 47.00 115 GLU A N 1
ATOM 909 C CA . GLU A 1 115 ? 21.592 0.495 -8.078 1.00 47.00 115 GLU A CA 1
ATOM 910 C C . GLU A 1 115 ? 21.448 1.603 -9.140 1.00 47.00 115 GLU A C 1
ATOM 912 O O . GLU A 1 115 ? 22.020 1.497 -10.215 1.00 47.00 115 GLU A O 1
ATOM 917 N N . ALA A 1 116 ? 20.792 2.720 -8.808 1.00 40.00 116 ALA A N 1
ATOM 918 C CA . ALA A 1 116 ? 20.950 3.991 -9.539 1.00 40.00 116 ALA A CA 1
ATOM 919 C C . ALA A 1 116 ? 21.748 5.062 -8.757 1.00 40.00 116 ALA A C 1
ATOM 921 O O . ALA A 1 116 ? 21.935 6.177 -9.233 1.00 40.00 116 ALA A O 1
ATOM 922 N N . LYS A 1 117 ? 22.238 4.748 -7.545 1.00 37.34 117 LYS A N 1
ATOM 923 C CA . LYS A 1 117 ? 23.076 5.650 -6.719 1.00 37.34 117 LYS A CA 1
ATOM 924 C C . LYS A 1 117 ? 24.544 5.222 -6.596 1.00 37.34 117 LYS A C 1
ATOM 926 O O . LYS A 1 117 ? 25.269 5.754 -5.757 1.00 37.34 117 LYS A O 1
ATOM 931 N N . SER A 1 118 ? 25.002 4.257 -7.387 1.00 34.50 118 SER A N 1
ATOM 932 C CA . SER A 1 118 ? 26.409 3.831 -7.386 1.00 34.50 118 SER A CA 1
ATOM 933 C C . SER A 1 118 ? 26.814 3.301 -8.762 1.00 34.50 118 SER A C 1
ATOM 935 O O . SER A 1 118 ? 26.888 2.093 -8.964 1.00 34.50 118 SER A O 1
ATOM 937 N N . ALA A 1 119 ? 27.046 4.223 -9.694 1.00 34.84 119 ALA A N 1
ATOM 938 C CA . ALA A 1 119 ? 27.913 4.066 -10.859 1.00 34.84 119 ALA A CA 1
ATOM 939 C C . ALA A 1 119 ? 28.471 5.450 -11.214 1.00 34.84 119 ALA A C 1
ATOM 941 O O . ALA A 1 119 ? 27.673 6.415 -11.168 1.00 34.84 119 ALA A O 1
#

Foldseek 3Di:
DDLVLQLVLLVQLLVCVVVVNVVSNLVSLCVLAVNPPVQSVLVVVLVVVLVVCVVVVHPDDPSVLQVQLSNVQQWTFNTADPVSDTDIDGRPVVVVLCVPDDPVCSSVCSRDVDDPVPD